Protein AF-A0A2M7CFA5-F1 (afdb_monomer_lite)

Sequence (69 aa):
MVLTAIPGLTFKELDRSRERSLCCEGGGGRMWVEASSETGQRLAEIRVQDAVELGAEILATACPLCVLT

pLDDT: mean 92.67, std 4.38, range [72.69, 96.94]

Foldseek 3Di:
DVVVVDPPDDDDDQPQDDVSPFDQLLPPCSVVDQAPDPVSDGSLNVVVVSCVVVVDPDDDDPDPSSVVD

Secondary structure (DSSP, 8-state):
-GGGGSTT------SS-GGGPPP-S-STTGGGS--SSTT---HHHHHHHHHHHTT-S----S-THHHH-

Structure (mmCIF, N/CA/C/O backbone):
data_AF-A0A2M7CFA5-F1
#
_entry.id   AF-A0A2M7CFA5-F1
#
loop_
_atom_site.group_PDB
_atom_site.id
_atom_site.type_symbol
_atom_site.label_atom_id
_atom_site.label_alt_id
_atom_site.label_comp_id
_atom_site.label_asym_id
_atom_site.label_entity_id
_atom_site.label_seq_id
_atom_site.pdbx_PDB_ins_code
_atom_site.Cartn_x
_atom_site.Cartn_y
_atom_site.Cartn_z
_atom_site.occupancy
_atom_site.B_iso_or_equiv
_atom_site.auth_seq_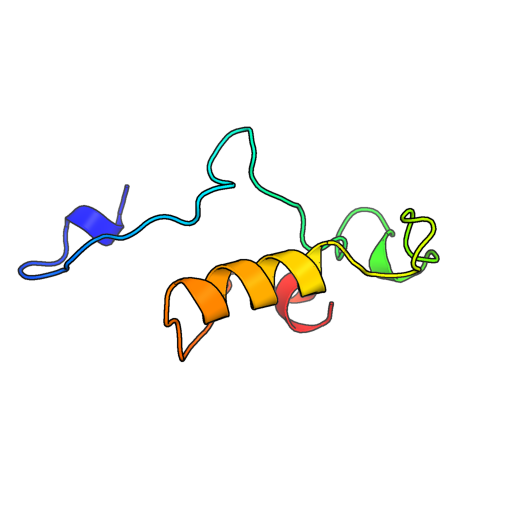id
_atom_site.auth_comp_id
_atom_site.auth_asym_id
_atom_site.auth_atom_id
_atom_site.pdbx_PDB_model_num
ATOM 1 N N . MET A 1 1 ? -20.070 -2.682 0.084 1.00 72.69 1 MET A N 1
ATOM 2 C CA . MET A 1 1 ? -18.742 -3.253 0.395 1.00 72.69 1 MET A CA 1
ATOM 3 C C . MET A 1 1 ? -18.963 -4.454 1.299 1.00 72.69 1 MET A C 1
ATOM 5 O O . MET A 1 1 ? -19.688 -4.299 2.266 1.00 72.69 1 MET A O 1
ATOM 9 N N . VAL A 1 2 ? -18.412 -5.634 0.995 1.00 86.62 2 VAL A N 1
ATOM 10 C CA . VAL A 1 2 ? -18.722 -6.874 1.748 1.00 86.62 2 VAL A CA 1
ATOM 11 C C . VAL A 1 2 ? -18.345 -6.791 3.235 1.00 86.62 2 VAL A C 1
ATOM 13 O O . VAL A 1 2 ? -19.045 -7.335 4.080 1.00 86.62 2 VAL A O 1
ATOM 16 N N . LEU A 1 3 ? -17.296 -6.030 3.568 1.00 89.69 3 LEU A N 1
ATOM 17 C CA . LEU A 1 3 ? -16.797 -5.890 4.937 1.00 89.69 3 LEU A CA 1
ATOM 18 C C . LEU A 1 3 ? -17.801 -5.221 5.892 1.00 89.69 3 LEU A C 1
ATOM 20 O O . LEU A 1 3 ? -17.804 -5.546 7.073 1.00 89.69 3 LEU A O 1
ATOM 24 N N . THR A 1 4 ? -18.706 -4.355 5.408 1.00 88.56 4 THR A N 1
ATOM 25 C CA . THR A 1 4 ? -19.707 -3.708 6.285 1.00 88.56 4 THR A CA 1
ATOM 26 C C . THR A 1 4 ? -20.760 -4.675 6.828 1.00 88.56 4 THR A C 1
ATOM 28 O O . THR A 1 4 ? -21.545 -4.285 7.684 1.00 88.56 4 THR A O 1
ATOM 31 N N . ALA A 1 5 ? -20.819 -5.914 6.330 1.00 94.38 5 ALA A N 1
ATOM 32 C CA . ALA A 1 5 ? -21.740 -6.931 6.832 1.00 94.38 5 ALA A CA 1
ATOM 33 C C . ALA A 1 5 ? -21.271 -7.580 8.149 1.00 94.38 5 ALA A C 1
ATOM 35 O O . ALA A 1 5 ? -22.041 -8.316 8.759 1.00 94.38 5 ALA A O 1
ATOM 36 N N . ILE A 1 6 ? -20.029 -7.334 8.587 1.00 95.12 6 ILE A N 1
ATOM 37 C CA . ILE A 1 6 ? -19.448 -7.919 9.803 1.00 95.12 6 ILE A CA 1
ATOM 38 C C . ILE A 1 6 ? -19.842 -7.059 11.020 1.00 95.12 6 ILE A C 1
ATOM 40 O O . ILE A 1 6 ? -19.405 -5.908 11.111 1.00 95.12 6 ILE A O 1
ATOM 44 N N . PRO A 1 7 ? -20.641 -7.576 11.977 1.00 95.31 7 PRO A N 1
ATOM 45 C CA . PRO A 1 7 ? -21.035 -6.813 13.160 1.00 95.31 7 PRO A CA 1
ATOM 46 C C . PRO A 1 7 ? -19.831 -6.440 14.030 1.00 95.31 7 PRO A C 1
ATOM 48 O O . PRO A 1 7 ? -18.954 -7.266 14.271 1.00 95.31 7 PRO A O 1
ATOM 51 N N . GLY A 1 8 ? -19.799 -5.201 14.523 1.00 94.69 8 GLY A N 1
ATOM 52 C CA . GLY A 1 8 ? -18.720 -4.709 15.389 1.00 94.69 8 GLY A CA 1
ATOM 53 C C . GLY A 1 8 ? -17.415 -4.360 14.663 1.00 94.69 8 GLY A C 1
ATOM 54 O O . GLY A 1 8 ? -16.451 -3.973 15.320 1.00 94.69 8 GLY A O 1
ATOM 55 N N . LEU A 1 9 ? -17.369 -4.457 13.329 1.00 95.12 9 LEU A N 1
ATOM 56 C CA . LEU A 1 9 ? -16.208 -4.033 12.553 1.00 95.12 9 LEU A CA 1
ATOM 57 C C . LEU A 1 9 ? -16.084 -2.504 12.548 1.00 95.12 9 LEU A C 1
ATOM 59 O O . LEU A 1 9 ? -16.963 -1.796 12.054 1.00 95.12 9 LEU A O 1
ATOM 63 N N . THR A 1 10 ? -14.935 -2.003 12.990 1.00 92.62 10 THR A N 1
ATOM 64 C CA . THR A 1 10 ? -14.530 -0.619 12.725 1.00 92.62 10 THR A CA 1
ATOM 65 C C . THR A 1 10 ? -13.860 -0.558 11.363 1.00 92.62 10 THR A C 1
ATOM 67 O O . THR A 1 10 ? -12.717 -0.985 11.201 1.00 92.62 10 THR A O 1
ATOM 70 N N . PHE A 1 11 ? -14.574 -0.031 10.373 1.00 91.69 11 PHE A N 1
ATOM 71 C CA . PHE A 1 11 ? -14.015 0.135 9.042 1.00 91.69 11 PHE A CA 1
ATOM 72 C C . PHE A 1 11 ? -13.099 1.360 8.971 1.00 91.69 11 PHE A C 1
ATOM 74 O O . PHE A 1 11 ? -13.501 2.468 9.327 1.00 91.69 11 PHE A O 1
ATOM 81 N N . LYS A 1 12 ? -11.881 1.155 8.468 1.00 91.62 12 LYS A N 1
ATOM 82 C CA . LYS A 1 12 ? -10.960 2.212 8.055 1.00 91.62 12 LYS A CA 1
ATOM 83 C C . LYS A 1 12 ? -10.516 1.920 6.629 1.00 91.62 12 LYS A C 1
ATOM 85 O O . LYS A 1 12 ? -10.288 0.767 6.274 1.00 91.62 12 LYS A O 1
ATOM 90 N N . GLU A 1 13 ? -10.394 2.966 5.833 1.00 92.75 13 GLU A N 1
ATOM 91 C CA . GLU A 1 13 ? -9.936 2.893 4.450 1.00 92.75 13 GLU A CA 1
ATOM 92 C C . GLU A 1 13 ? -8.565 3.578 4.358 1.00 92.75 13 GLU A C 1
ATOM 94 O O . GLU A 1 13 ? -8.303 4.528 5.100 1.00 92.75 13 GLU A O 1
ATOM 99 N N . LEU A 1 14 ? -7.698 3.112 3.454 1.00 94.19 14 LEU A N 1
ATOM 100 C CA . LEU A 1 14 ? -6.483 3.850 3.096 1.00 94.19 14 LEU A CA 1
ATOM 101 C C . LEU A 1 14 ? -6.867 5.206 2.486 1.00 94.19 14 LEU A C 1
ATOM 103 O O . LEU A 1 14 ? -7.904 5.308 1.821 1.00 94.19 14 LEU A O 1
ATOM 107 N N . ASP A 1 15 ? -6.011 6.225 2.634 1.00 94.12 15 ASP A N 1
ATOM 108 C CA . ASP A 1 15 ? -6.238 7.517 1.966 1.00 94.12 15 ASP A CA 1
ATOM 109 C C . ASP A 1 15 ? -6.421 7.303 0.454 1.00 94.12 15 ASP A C 1
ATOM 111 O O . ASP A 1 15 ? -7.450 7.652 -0.135 1.00 94.12 15 ASP A O 1
ATOM 115 N N . ARG A 1 16 ? -5.455 6.621 -0.167 1.00 94.31 16 ARG A N 1
ATOM 116 C CA . ARG A 1 16 ? -5.467 6.266 -1.589 1.00 94.31 16 ARG A CA 1
ATOM 117 C C .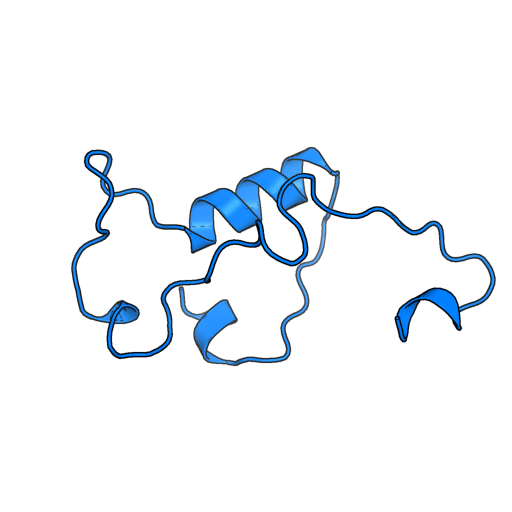 ARG A 1 16 ? -6.361 5.052 -1.836 1.00 94.31 16 ARG A C 1
ATOM 119 O O . ARG A 1 16 ? -5.897 3.921 -1.974 1.00 94.31 16 ARG A O 1
ATOM 126 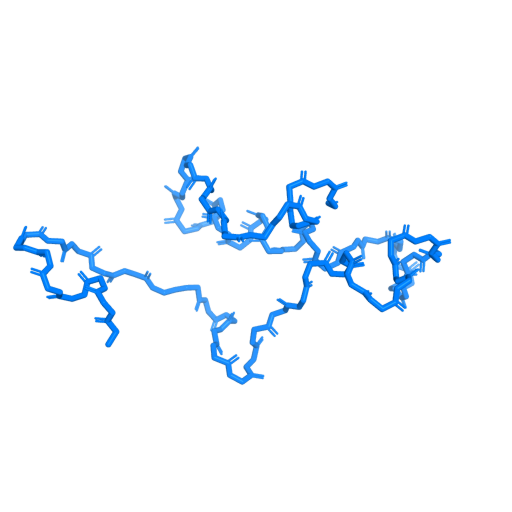N N . SER A 1 17 ? -7.664 5.291 -1.901 1.00 93.75 17 SER A N 1
ATOM 127 C CA . SER A 1 17 ? -8.683 4.269 -2.146 1.00 93.75 17 SER A CA 1
ATOM 128 C C . SER A 1 17 ? -9.466 4.517 -3.437 1.00 93.75 17 SER A C 1
ATOM 130 O O . SER A 1 17 ? -9.388 5.586 -4.046 1.00 93.75 17 SER A O 1
ATOM 132 N N . ARG A 1 18 ? -10.215 3.493 -3.869 1.00 91.62 18 ARG A N 1
ATOM 133 C CA . ARG A 1 18 ? -11.083 3.524 -5.060 1.00 91.62 18 ARG A CA 1
ATOM 134 C C . ARG A 1 18 ? -10.323 3.950 -6.320 1.00 91.62 18 ARG A C 1
ATOM 136 O O . ARG A 1 18 ? -9.354 3.293 -6.686 1.00 91.62 18 ARG A O 1
ATOM 143 N N . GLU A 1 19 ? -10.732 5.031 -6.971 1.00 95.94 19 GLU A N 1
ATOM 144 C CA . GLU A 1 19 ? -10.140 5.536 -8.210 1.00 95.94 19 GLU A CA 1
ATOM 145 C C . GLU A 1 19 ? -8.709 6.056 -7.997 1.00 95.94 19 GLU A C 1
ATOM 147 O O . GLU A 1 19 ? -7.941 6.142 -8.951 1.00 95.94 19 GLU A O 1
ATOM 152 N N . ARG A 1 20 ? -8.331 6.364 -6.745 1.00 95.31 20 ARG A N 1
ATOM 153 C CA . ARG A 1 20 ? -6.971 6.774 -6.353 1.00 95.31 20 ARG A CA 1
ATOM 154 C C . ARG A 1 20 ? -6.089 5.607 -5.900 1.00 95.31 20 ARG A C 1
ATOM 156 O O . ARG A 1 20 ? -4.949 5.829 -5.502 1.00 95.31 20 ARG A O 1
ATOM 163 N N . SER A 1 21 ? -6.614 4.382 -5.900 1.00 95.00 21 SER A N 1
ATOM 164 C CA . SER A 1 21 ? -5.891 3.200 -5.434 1.00 95.00 21 SER A CA 1
ATOM 165 C C . SER A 1 21 ? -4.682 2.903 -6.321 1.00 95.00 21 SER A C 1
ATOM 167 O O . SER A 1 21 ? -4.742 3.009 -7.545 1.00 95.00 21 SER A O 1
ATOM 169 N N . LEU A 1 22 ? -3.583 2.481 -5.701 1.00 94.44 22 LEU A N 1
ATOM 170 C CA . LEU A 1 22 ? -2.373 2.086 -6.420 1.00 94.44 22 LEU A CA 1
ATOM 171 C C . LEU A 1 22 ? -2.441 0.618 -6.867 1.00 94.44 22 LEU A C 1
ATOM 173 O O . LEU A 1 22 ? -2.991 -0.230 -6.167 1.00 94.44 22 LEU A O 1
ATOM 177 N N . CYS A 1 23 ? -1.846 0.287 -8.010 1.00 93.00 23 CYS A N 1
ATOM 178 C CA . CYS A 1 23 ? -1.637 -1.105 -8.413 1.00 93.00 23 CYS A CA 1
ATOM 179 C C . CYS A 1 23 ? -0.429 -1.695 -7.663 1.00 93.00 23 CYS A C 1
ATOM 181 O O . CYS A 1 23 ? 0.503 -0.963 -7.357 1.00 93.00 23 CYS A O 1
ATOM 183 N N . CYS A 1 24 ? -0.405 -3.006 -7.406 1.00 94.56 24 CYS A N 1
ATOM 184 C CA . CYS A 1 24 ? 0.796 -3.687 -6.895 1.00 94.56 24 CYS A CA 1
ATOM 185 C C . CYS A 1 24 ? 1.895 -3.863 -7.959 1.00 94.56 24 CYS A C 1
ATOM 187 O O . CYS A 1 24 ? 2.984 -4.315 -7.648 1.00 94.56 24 CYS A O 1
ATOM 189 N N . GLU A 1 25 ? 1.599 -3.555 -9.227 1.00 94.88 25 GLU A N 1
ATOM 190 C CA . GLU A 1 25 ? 2.515 -3.722 -10.366 1.00 94.88 25 GLU A CA 1
ATOM 191 C C . GLU A 1 25 ? 2.876 -5.182 -10.687 1.00 94.88 25 GLU A C 1
ATOM 193 O O . GLU A 1 25 ? 3.771 -5.444 -11.480 1.00 94.88 25 GLU A O 1
ATOM 198 N N . GLY A 1 26 ? 2.134 -6.155 -10.154 1.00 94.69 26 GLY A N 1
ATOM 199 C CA . GLY A 1 26 ? 2.358 -7.568 -10.472 1.00 94.69 26 GLY A CA 1
ATOM 200 C C . GLY A 1 26 ? 1.835 -7.977 -11.851 1.00 94.69 26 GLY A C 1
ATOM 201 O O . GLY A 1 26 ? 2.390 -8.853 -12.508 1.00 94.69 26 GLY A O 1
ATOM 202 N N . GLY A 1 27 ? 0.751 -7.339 -12.301 1.00 94.25 27 GLY A N 1
ATOM 203 C CA . GLY A 1 27 ? 0.082 -7.645 -13.567 1.00 94.25 27 GLY A CA 1
ATOM 204 C C . GLY A 1 27 ? 0.711 -6.970 -14.790 1.00 94.25 27 GLY A C 1
ATOM 205 O O . GLY A 1 27 ? 1.521 -6.053 -14.681 1.00 94.25 27 GLY A O 1
ATOM 206 N N . GLY A 1 28 ? 0.313 -7.412 -15.987 1.00 93.38 28 GLY A N 1
ATOM 207 C CA . GLY A 1 28 ? 0.692 -6.759 -17.250 1.00 93.38 28 GLY A CA 1
ATOM 208 C C . GLY A 1 28 ? 2.196 -6.757 -17.552 1.00 93.38 28 GLY A C 1
ATOM 209 O O . GLY A 1 28 ? 2.664 -5.887 -18.276 1.00 93.38 28 GLY A O 1
ATOM 210 N N . GLY A 1 29 ? 2.960 -7.683 -16.961 1.00 92.31 29 GLY A N 1
ATOM 211 C CA . GLY A 1 29 ? 4.414 -7.778 -17.126 1.00 92.31 29 GLY A CA 1
ATOM 212 C C . GLY A 1 29 ? 5.228 -6.779 -16.296 1.00 92.31 29 GLY A C 1
ATOM 213 O O . GLY A 1 29 ? 6.450 -6.854 -16.305 1.00 92.31 29 GLY A O 1
ATOM 214 N N . ARG A 1 30 ? 4.578 -5.889 -15.535 1.00 91.81 30 ARG A N 1
ATOM 215 C CA . ARG A 1 30 ? 5.225 -4.832 -14.734 1.00 91.81 30 ARG A CA 1
ATOM 216 C C . ARG A 1 30 ? 6.142 -5.362 -13.621 1.00 91.81 30 ARG A C 1
ATOM 218 O O . ARG A 1 30 ? 7.087 -4.679 -13.239 1.00 91.81 30 ARG A O 1
ATOM 225 N N . MET A 1 31 ? 5.918 -6.592 -13.159 1.00 91.62 31 MET A N 1
ATOM 226 C CA . MET A 1 31 ? 6.806 -7.288 -12.222 1.00 91.62 31 MET A CA 1
ATOM 227 C C . MET A 1 31 ? 8.217 -7.492 -12.799 1.00 91.62 31 MET A C 1
ATOM 229 O O . MET A 1 31 ? 9.190 -7.493 -12.055 1.00 91.62 31 MET A O 1
ATOM 233 N N . TRP A 1 32 ? 8.328 -7.641 -14.121 1.00 90.62 32 TRP A N 1
ATOM 234 C CA . TRP A 1 32 ? 9.576 -7.943 -14.832 1.00 90.62 32 TRP A CA 1
ATOM 235 C C . TRP A 1 32 ? 10.274 -6.713 -15.402 1.00 90.62 32 TRP A C 1
ATOM 237 O O . TRP A 1 32 ? 11.307 -6.841 -16.050 1.00 90.62 32 TRP A O 1
ATOM 247 N N . VAL A 1 33 ? 9.687 -5.538 -15.199 1.00 90.56 33 VAL A N 1
ATOM 248 C CA . VAL A 1 33 ? 10.250 -4.259 -15.620 1.00 90.56 33 VAL A CA 1
ATOM 249 C C . VAL A 1 33 ? 10.706 -3.521 -14.367 1.00 90.56 33 VAL A C 1
ATOM 251 O O . VAL A 1 33 ? 10.136 -3.693 -13.279 1.00 90.56 33 VAL A O 1
ATOM 254 N N . GLU A 1 34 ? 11.746 -2.711 -14.511 1.00 89.69 34 GLU A N 1
ATOM 255 C CA . GLU A 1 34 ? 12.194 -1.790 -13.480 1.00 89.69 34 GLU A CA 1
ATOM 256 C C . GLU A 1 34 ? 11.045 -0.879 -13.026 1.00 89.69 34 GLU A C 1
ATOM 258 O O . GLU A 1 34 ? 10.144 -0.529 -13.799 1.00 89.69 34 GLU A O 1
ATOM 263 N N . ALA A 1 35 ? 11.065 -0.514 -11.742 1.00 87.75 35 ALA A N 1
ATOM 264 C CA . ALA A 1 35 ? 10.067 0.387 -11.187 1.00 87.75 35 ALA A CA 1
ATOM 265 C C . ALA A 1 35 ? 10.067 1.704 -11.973 1.00 87.75 35 ALA A C 1
ATOM 267 O O . ALA A 1 35 ? 11.115 2.283 -12.246 1.00 87.75 35 ALA A O 1
ATOM 268 N N . SER A 1 36 ? 8.877 2.186 -12.337 1.00 78.19 36 SER A N 1
ATOM 269 C CA . SER A 1 36 ? 8.748 3.406 -13.143 1.00 78.19 36 SER A CA 1
ATOM 270 C C . SER A 1 36 ? 8.987 4.700 -12.361 1.00 78.19 36 SER A C 1
ATOM 272 O O . SER A 1 36 ? 8.928 5.778 -12.946 1.00 78.19 36 SER A O 1
ATOM 274 N N . SER A 1 37 ? 9.195 4.618 -11.047 1.00 83.00 37 SER A N 1
ATOM 275 C CA . SER A 1 37 ? 9.531 5.770 -10.214 1.00 83.00 37 SER A CA 1
ATOM 276 C C . SER A 1 37 ? 11.021 6.100 -10.336 1.00 83.00 37 SER A C 1
ATOM 278 O O . SER A 1 37 ? 11.866 5.211 -10.410 1.00 83.00 37 SER A O 1
ATOM 280 N N . GLU A 1 38 ? 11.364 7.389 -10.298 1.00 83.88 38 GLU A N 1
ATOM 281 C CA . GLU A 1 38 ? 12.769 7.831 -10.313 1.00 83.88 38 GLU A CA 1
ATOM 282 C C . GLU A 1 38 ? 13.555 7.329 -9.092 1.00 83.88 38 GLU A C 1
ATOM 284 O O . GLU A 1 38 ? 14.772 7.172 -9.146 1.00 83.88 38 GLU A O 1
ATOM 289 N N . THR A 1 39 ? 12.855 7.050 -7.990 1.00 88.56 39 THR A N 1
ATOM 290 C CA . THR A 1 39 ? 13.429 6.512 -6.753 1.00 88.56 39 THR A CA 1
ATOM 291 C C . THR A 1 39 ? 13.655 5.001 -6.802 1.00 88.56 39 THR A C 1
ATOM 293 O O . THR A 1 39 ? 14.266 4.455 -5.887 1.00 88.56 39 THR A O 1
ATOM 296 N N . GLY A 1 40 ? 13.143 4.307 -7.825 1.00 89.94 40 GLY A N 1
ATOM 297 C CA . GLY A 1 40 ? 13.137 2.846 -7.901 1.00 89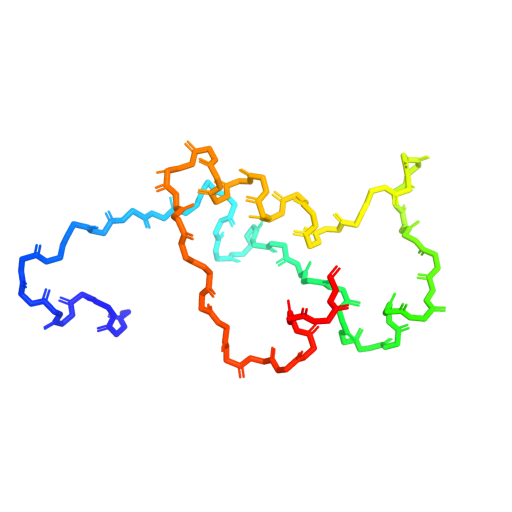.94 40 GLY A CA 1
ATOM 298 C C . GLY A 1 40 ? 12.131 2.165 -6.963 1.00 89.94 40 GLY A C 1
ATOM 299 O O . GLY A 1 40 ? 12.029 0.941 -6.973 1.00 89.94 40 GLY A O 1
ATOM 300 N N . GLN A 1 41 ? 11.371 2.934 -6.177 1.00 92.75 41 GLN A N 1
ATOM 301 C CA . GLN A 1 41 ? 10.344 2.428 -5.267 1.00 92.75 41 GLN A CA 1
ATOM 302 C C . GLN A 1 41 ? 9.131 1.901 -6.046 1.00 92.75 41 GLN A C 1
ATOM 304 O O . GLN A 1 41 ? 8.559 2.623 -6.873 1.00 92.75 41 GLN A O 1
ATOM 309 N N . ARG A 1 42 ? 8.694 0.671 -5.757 1.00 93.12 42 ARG A N 1
ATOM 310 C CA . ARG A 1 42 ? 7.476 0.106 -6.356 1.00 93.12 42 ARG A CA 1
ATOM 311 C C . ARG A 1 42 ? 6.212 0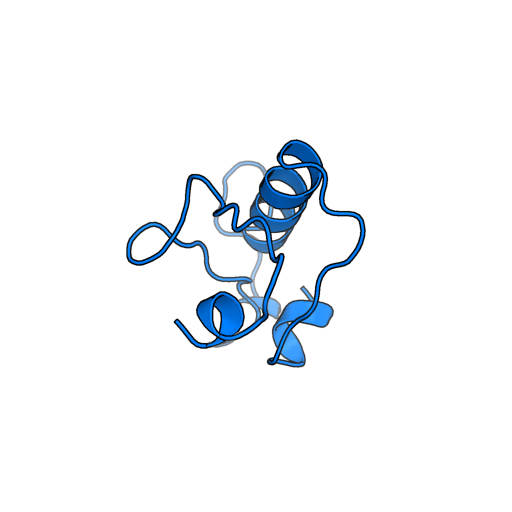.652 -5.704 1.00 93.12 42 ARG A C 1
ATOM 313 O O . ARG A 1 42 ? 6.180 0.996 -4.522 1.00 93.12 42 ARG A O 1
ATOM 320 N N . LEU A 1 43 ? 5.113 0.653 -6.455 1.00 94.44 43 LEU A N 1
ATOM 321 C CA . LEU A 1 43 ? 3.814 1.049 -5.904 1.00 94.44 43 LEU A CA 1
ATOM 322 C C . LEU A 1 43 ? 3.314 0.071 -4.828 1.00 94.44 43 LEU A C 1
ATOM 324 O O . LEU A 1 43 ? 2.600 0.491 -3.916 1.00 94.44 43 LEU A O 1
ATOM 328 N N . ALA A 1 44 ? 3.698 -1.209 -4.902 1.00 94.50 44 ALA A N 1
ATOM 329 C CA . ALA A 1 44 ? 3.418 -2.190 -3.852 1.00 94.50 44 ALA A CA 1
ATOM 330 C C . ALA A 1 44 ? 4.021 -1.769 -2.501 1.00 94.50 44 ALA A C 1
ATOM 332 O O . ALA A 1 44 ? 3.324 -1.812 -1.489 1.00 94.50 44 ALA A O 1
ATOM 333 N N . GLU A 1 45 ? 5.260 -1.267 -2.492 1.00 94.69 45 GLU A N 1
ATOM 334 C CA . GLU A 1 45 ? 5.930 -0.792 -1.275 1.00 94.69 45 GLU A CA 1
ATOM 335 C C . GLU A 1 45 ? 5.191 0.396 -0.652 1.00 94.69 45 GLU A C 1
ATOM 337 O O . GLU A 1 45 ? 4.951 0.411 0.553 1.00 94.69 45 GLU A O 1
ATOM 342 N N . ILE A 1 46 ? 4.757 1.355 -1.477 1.00 95.31 46 ILE A N 1
ATOM 343 C CA . ILE A 1 46 ? 3.967 2.506 -1.016 1.00 95.31 46 ILE A CA 1
ATOM 344 C C . ILE A 1 46 ? 2.646 2.032 -0.397 1.00 95.31 46 ILE A C 1
ATOM 346 O O . ILE A 1 46 ? 2.263 2.499 0.669 1.00 95.31 46 ILE A O 1
ATOM 350 N N . ARG A 1 47 ? 1.963 1.054 -1.010 1.00 95.19 47 ARG A N 1
ATOM 351 C CA . ARG A 1 47 ? 0.723 0.494 -0.439 1.00 95.19 47 ARG A CA 1
ATOM 352 C C . ARG A 1 47 ? 0.945 -0.185 0.909 1.00 95.19 47 ARG A C 1
ATOM 354 O O . ARG A 1 47 ? 0.067 -0.116 1.766 1.00 95.19 47 ARG A O 1
ATOM 361 N N . VAL A 1 48 ? 2.070 -0.879 1.081 1.00 95.81 48 VAL A N 1
ATOM 362 C CA . VAL A 1 48 ? 2.429 -1.501 2.363 1.00 95.81 48 VAL A CA 1
ATOM 363 C C . VAL A 1 48 ? 2.682 -0.418 3.411 1.00 95.81 48 VAL A C 1
ATOM 365 O O . VAL A 1 48 ? 2.164 -0.530 4.518 1.00 95.81 48 VAL A O 1
ATOM 368 N N . GLN A 1 49 ? 3.400 0.652 3.055 1.00 96.12 49 GLN A N 1
ATOM 369 C CA . GLN A 1 49 ? 3.628 1.802 3.938 1.00 96.12 49 GLN A CA 1
ATOM 370 C C . GLN A 1 49 ? 2.310 2.470 4.353 1.00 96.12 49 GLN A C 1
ATOM 372 O O . GLN A 1 49 ? 2.062 2.595 5.550 1.00 96.12 49 GLN A O 1
ATOM 377 N N . ASP A 1 50 ? 1.420 2.773 3.400 1.00 96.44 50 ASP A N 1
ATOM 378 C CA . ASP A 1 50 ? 0.091 3.344 3.674 1.00 96.44 50 ASP A CA 1
ATOM 379 C C . ASP A 1 50 ? -0.708 2.467 4.669 1.00 96.44 50 ASP A C 1
ATOM 381 O O . ASP A 1 50 ? -1.409 2.967 5.551 1.00 96.44 50 ASP A O 1
ATOM 385 N N . ALA A 1 51 ? -0.616 1.136 4.543 1.00 96.38 51 ALA A N 1
ATOM 386 C CA . ALA A 1 51 ? -1.296 0.204 5.441 1.00 96.38 51 ALA A CA 1
ATOM 387 C C . ALA A 1 51 ? -0.672 0.173 6.846 1.00 96.38 51 ALA A C 1
ATOM 389 O O . ALA A 1 51 ? -1.405 0.162 7.838 1.00 96.38 51 ALA A O 1
ATOM 390 N N . VAL A 1 52 ? 0.660 0.191 6.939 1.00 96.94 52 VAL A N 1
ATOM 391 C CA . VAL A 1 52 ? 1.389 0.260 8.216 1.00 96.94 52 VAL A CA 1
ATOM 392 C C . VAL A 1 52 ? 1.072 1.562 8.952 1.00 96.94 52 VAL A C 1
ATOM 394 O O . VAL A 1 52 ? 0.808 1.528 10.152 1.00 96.94 52 VAL A O 1
ATOM 397 N N . GLU A 1 53 ? 1.014 2.693 8.248 1.00 96.56 53 GLU A N 1
ATOM 398 C CA . GLU A 1 53 ? 0.640 3.994 8.820 1.00 96.56 53 GLU A CA 1
ATOM 399 C C . GLU A 1 53 ? -0.784 3.995 9.399 1.00 96.56 53 GLU A C 1
ATOM 401 O O . GLU A 1 53 ? -1.051 4.647 10.411 1.00 96.56 53 GLU A O 1
ATOM 406 N N . LEU A 1 54 ? -1.696 3.212 8.813 1.00 95.69 54 LEU A N 1
ATOM 407 C CA . LEU A 1 54 ? -3.052 3.017 9.333 1.00 95.69 54 LEU A CA 1
ATOM 408 C C . LEU A 1 54 ? -3.114 2.041 10.530 1.00 95.69 54 LEU A C 1
ATOM 410 O O . LEU A 1 54 ? -4.168 1.902 11.162 1.00 95.69 54 LEU A O 1
ATOM 414 N N . GLY A 1 55 ? -1.996 1.386 10.855 1.00 96.31 55 GLY A N 1
ATOM 415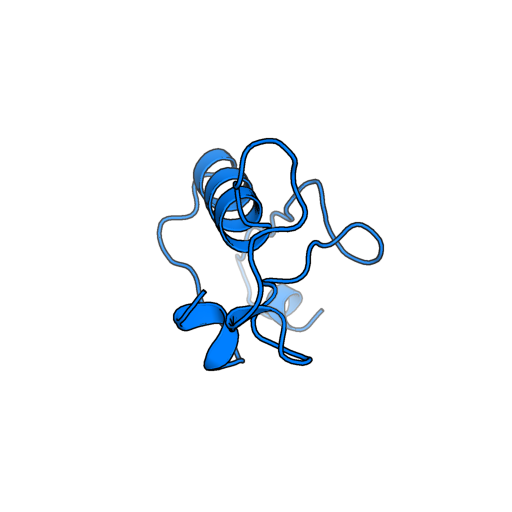 C CA . GLY A 1 55 ? -1.868 0.402 11.928 1.00 96.31 55 GLY A CA 1
ATOM 416 C C . GLY A 1 55 ? -2.249 -1.022 11.517 1.00 96.31 55 GLY A C 1
ATOM 417 O O . GLY A 1 55 ? -2.686 -1.795 12.366 1.00 96.31 55 GLY A O 1
ATOM 418 N N . ALA A 1 56 ? -2.151 -1.374 10.232 1.00 96.50 56 ALA A N 1
ATOM 419 C CA . ALA A 1 56 ? -2.417 -2.736 9.780 1.00 96.50 56 ALA A CA 1
ATOM 420 C C . ALA A 1 56 ? -1.252 -3.680 10.127 1.00 96.50 56 ALA A C 1
ATOM 422 O O . ALA A 1 56 ? -0.109 -3.435 9.752 1.00 96.50 56 ALA A O 1
ATOM 423 N N . GLU A 1 57 ? -1.561 -4.795 10.788 1.00 96.94 57 GLU A N 1
ATOM 424 C CA . GLU A 1 57 ? -0.584 -5.849 11.118 1.00 96.94 57 GLU A CA 1
ATOM 425 C C . GLU A 1 57 ? -0.588 -6.996 10.097 1.00 96.94 57 GLU A C 1
ATOM 427 O O . GLU A 1 57 ? 0.384 -7.735 9.963 1.00 96.94 57 GLU A O 1
ATOM 432 N N . ILE A 1 58 ? -1.699 -7.159 9.373 1.00 95.94 58 ILE A N 1
ATOM 433 C CA . ILE A 1 58 ? -1.913 -8.242 8.414 1.00 95.94 58 ILE A CA 1
ATOM 434 C C . ILE A 1 58 ? -2.425 -7.651 7.104 1.00 95.94 58 ILE A C 1
ATOM 436 O O . ILE A 1 58 ? -3.414 -6.916 7.082 1.00 95.94 58 ILE A O 1
ATOM 440 N N . LEU A 1 59 ? -1.789 -8.043 6.001 1.00 94.69 59 LEU A N 1
ATOM 441 C CA . LEU A 1 59 ? -2.275 -7.798 4.648 1.00 94.69 59 LEU A CA 1
ATOM 442 C C . LEU A 1 59 ? -2.876 -9.081 4.078 1.00 94.69 59 LEU A C 1
ATOM 444 O O . LEU A 1 59 ? -2.207 -10.106 3.969 1.00 94.69 59 LEU A O 1
ATOM 448 N N . ALA A 1 60 ? -4.143 -9.006 3.682 1.00 93.94 60 ALA A N 1
ATOM 449 C CA . ALA A 1 60 ? -4.825 -10.068 2.960 1.00 93.94 60 ALA A CA 1
ATOM 450 C C . ALA A 1 60 ? -5.020 -9.643 1.503 1.00 93.94 60 ALA A C 1
ATOM 452 O O . ALA A 1 60 ? -5.460 -8.527 1.224 1.00 93.94 60 ALA A O 1
ATOM 453 N N . THR A 1 61 ? -4.714 -10.536 0.563 1.00 94.31 61 THR A N 1
ATOM 454 C CA . THR A 1 61 ? -4.895 -10.275 -0.869 1.00 94.31 61 THR A CA 1
ATOM 455 C C . THR A 1 61 ? -5.664 -11.424 -1.518 1.00 94.31 61 THR A C 1
ATOM 457 O O . THR A 1 61 ? -5.560 -12.573 -1.096 1.00 94.31 61 THR A O 1
ATOM 460 N N . ALA A 1 62 ? -6.437 -11.113 -2.558 1.00 94.62 62 ALA A N 1
ATOM 461 C CA . ALA A 1 62 ? -7.125 -12.111 -3.380 1.00 94.62 62 ALA A CA 1
ATOM 462 C C . ALA A 1 62 ? -6.342 -12.466 -4.662 1.00 94.62 62 ALA A C 1
ATOM 464 O O . ALA A 1 62 ? -6.845 -13.191 -5.516 1.00 94.62 62 ALA A O 1
ATOM 465 N N . CYS A 1 63 ? -5.134 -11.920 -4.833 1.00 95.88 63 CYS A N 1
ATOM 466 C CA . CYS A 1 63 ? -4.346 -12.038 -6.054 1.00 95.88 63 CYS A CA 1
ATOM 467 C C . CYS A 1 63 ? -2.935 -12.532 -5.708 1.00 95.88 63 CYS A C 1
ATOM 469 O O . CYS A 1 63 ? -2.205 -11.811 -5.028 1.00 95.88 63 CYS A O 1
ATOM 471 N N . PRO A 1 64 ? -2.510 -13.707 -6.207 1.00 94.25 64 PRO A N 1
ATOM 472 C CA . PRO A 1 64 ? -1.183 -14.249 -5.918 1.00 94.25 64 PRO A CA 1
ATOM 473 C C . PRO A 1 64 ? -0.039 -13.308 -6.307 1.00 94.25 64 PRO A C 1
ATOM 475 O O . PRO A 1 64 ? 0.967 -13.248 -5.611 1.00 94.25 64 PRO A O 1
ATOM 478 N N . LEU A 1 65 ? -0.202 -12.526 -7.382 1.00 94.94 65 LEU A N 1
ATOM 479 C CA . LEU A 1 65 ? 0.825 -11.576 -7.814 1.00 94.94 65 LEU A CA 1
ATOM 480 C C . LEU A 1 65 ? 1.018 -10.435 -6.811 1.00 94.94 65 LEU A C 1
ATOM 482 O O . LEU A 1 65 ? 2.141 -9.992 -6.647 1.00 94.94 65 LEU A O 1
ATOM 486 N N . CYS A 1 66 ? -0.030 -10.003 -6.099 1.00 95.31 66 CYS A N 1
ATOM 487 C CA . CYS A 1 66 ? 0.091 -8.964 -5.070 1.00 95.31 66 CYS A CA 1
ATOM 488 C C . CYS A 1 66 ? 0.938 -9.390 -3.866 1.00 95.31 66 CYS A C 1
ATOM 490 O O . CYS A 1 66 ? 1.336 -8.534 -3.090 1.00 95.31 66 CYS A O 1
ATOM 492 N N . VAL A 1 67 ? 1.148 -10.694 -3.667 1.00 93.00 67 VAL A N 1
ATOM 493 C CA . VAL A 1 67 ? 1.994 -11.220 -2.584 1.00 93.00 67 VAL A CA 1
ATOM 494 C C . VAL A 1 67 ? 3.464 -11.272 -3.006 1.00 93.00 67 VAL A C 1
ATOM 496 O O . VAL A 1 67 ? 4.347 -11.268 -2.157 1.00 93.00 67 VAL A O 1
ATOM 499 N N . LEU A 1 68 ? 3.729 -11.348 -4.312 1.00 89.25 68 LEU A N 1
ATOM 500 C CA . LEU A 1 68 ? 5.070 -11.531 -4.872 1.00 89.25 68 LEU A CA 1
ATOM 501 C C . LEU A 1 68 ? 5.770 -10.214 -5.239 1.00 89.25 68 LEU A C 1
ATOM 503 O O . LEU A 1 68 ? 6.933 -10.249 -5.632 1.00 89.25 68 LEU A O 1
ATOM 507 N N . THR A 1 69 ? 5.058 -9.089 -5.170 1.00 82.06 69 THR A N 1
ATOM 508 C CA . THR A 1 69 ? 5.528 -7.735 -5.509 1.00 82.06 69 THR A CA 1
ATOM 509 C C . THR A 1 69 ? 5.773 -6.905 -4.271 1.00 82.06 69 THR A C 1
ATOM 511 O O . THR A 1 69 ? 6.808 -6.212 -4.242 1.00 82.06 69 THR A O 1
#

Radius of gyration: 13.74 Å; chains: 1; bounding box: 35×22×33 Å